Protein AF-A0A848WLY5-F1 (afdb_monomer)

Secondary structure (DSSP, 8-state):
-EEEEEE-TT--EEEEEE---PPP-----B-TTSPBP--------SSSS-HHHHHHHHSSHHHHHHHHHHH-TT--HHHHTT--

Solvent-accessible surface area (backbone atoms only — not comparable to full-atom values): 5833 Å² total; per-residue (Å²): 123,56,73,47,83,45,70,48,98,86,74,51,76,47,77,48,73,53,77,83,89,79,80,82,87,84,84,83,55,64,50,98,84,71,44,78,65,79,90,83,89,77,84,85,65,85,89,79,68,46,72,69,58,44,27,71,72,51,76,31,72,69,46,39,52,52,49,56,55,72,76,33,92,81,63,55,58,86,73,65,61,74,78,121

Structure (mmCIF, N/CA/C/O backbone):
data_AF-A0A848WLY5-F1
#
_entry.id   AF-A0A848WLY5-F1
#
loop_
_atom_site.group_PDB
_atom_site.id
_atom_site.type_symbol
_atom_site.label_atom_id
_atom_site.label_alt_id
_atom_site.label_comp_id
_atom_site.label_asym_id
_atom_site.label_entity_id
_atom_site.label_seq_id
_atom_site.pdbx_PDB_ins_code
_atom_site.Cartn_x
_atom_site.Cartn_y
_atom_site.Cartn_z
_atom_site.occupancy
_atom_site.B_iso_or_equiv
_atom_site.auth_seq_id
_atom_site.auth_comp_id
_atom_site.auth_asym_id
_atom_site.auth_atom_id
_atom_site.pdbx_PDB_model_num
ATOM 1 N N . MET A 1 1 ? 29.320 2.718 -15.994 1.00 68.62 1 MET A N 1
ATOM 2 C CA . MET A 1 1 ? 28.906 1.431 -16.588 1.00 68.62 1 MET A CA 1
ATOM 3 C C . MET A 1 1 ? 30.013 0.974 -17.509 1.00 68.62 1 MET A C 1
ATOM 5 O O . MET A 1 1 ? 30.586 1.814 -18.192 1.00 68.62 1 MET A O 1
ATOM 9 N N . ALA A 1 2 ? 30.381 -0.302 -17.444 1.00 81.62 2 ALA A N 1
ATOM 10 C CA . ALA A 1 2 ? 31.329 -0.883 -18.387 1.00 81.62 2 ALA A CA 1
ATOM 11 C C . ALA A 1 2 ? 30.537 -1.477 -19.554 1.00 81.62 2 ALA A C 1
ATOM 13 O O . ALA A 1 2 ? 29.558 -2.185 -19.324 1.00 81.62 2 ALA A O 1
ATOM 14 N N . GLU A 1 3 ? 30.957 -1.181 -20.778 1.00 89.38 3 GLU A N 1
ATOM 15 C CA . GLU A 1 3 ? 30.371 -1.722 -22.003 1.00 89.38 3 GLU A CA 1
ATOM 16 C C . GLU A 1 3 ? 31.442 -2.502 -22.757 1.00 89.38 3 GLU A C 1
ATOM 18 O O . GLU A 1 3 ? 32.581 -2.047 -22.892 1.00 89.38 3 GLU A O 1
ATOM 23 N N . ILE A 1 4 ? 31.084 -3.697 -23.220 1.00 89.56 4 ILE A N 1
ATOM 24 C CA . ILE A 1 4 ? 31.962 -4.572 -23.990 1.00 89.56 4 ILE A CA 1
ATOM 25 C C . ILE A 1 4 ? 31.274 -4.868 -25.317 1.00 89.56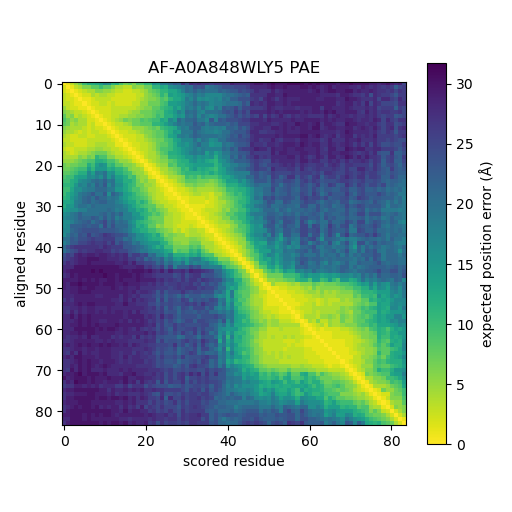 4 ILE A C 1
ATOM 27 O O . ILE A 1 4 ? 30.201 -5.470 -25.350 1.00 89.56 4 ILE A O 1
ATOM 31 N N . ASN A 1 5 ? 31.921 -4.463 -26.406 1.00 91.12 5 ASN A N 1
ATOM 32 C CA . ASN A 1 5 ? 31.509 -4.814 -27.758 1.00 91.12 5 ASN A CA 1
ATOM 33 C C . ASN A 1 5 ? 32.176 -6.136 -28.149 1.00 91.12 5 ASN A C 1
ATOM 35 O O . ASN A 1 5 ? 33.395 -6.279 -28.034 1.00 91.12 5 ASN A O 1
ATOM 39 N N . LEU A 1 6 ? 31.376 -7.098 -28.592 1.00 89.25 6 LEU A N 1
ATOM 40 C CA . LEU A 1 6 ? 31.808 -8.418 -29.029 1.00 89.25 6 LEU A CA 1
ATOM 41 C C . LEU A 1 6 ? 31.410 -8.597 -30.492 1.00 89.25 6 LEU A C 1
ATOM 43 O O . LEU A 1 6 ? 30.240 -8.442 -30.828 1.00 89.25 6 LEU A O 1
ATOM 47 N N . THR A 1 7 ? 32.368 -8.975 -31.331 1.00 89.75 7 THR A N 1
ATOM 48 C CA . THR A 1 7 ? 32.130 -9.340 -32.732 1.00 89.75 7 THR A CA 1
ATOM 49 C C . THR A 1 7 ? 32.684 -10.737 -32.959 1.00 89.75 7 THR A C 1
ATOM 51 O O . THR A 1 7 ? 33.828 -11.012 -32.592 1.00 89.75 7 THR A O 1
ATOM 54 N N . ASP A 1 8 ? 31.881 -11.635 -33.528 1.00 90.06 8 ASP A N 1
ATOM 55 C CA . ASP A 1 8 ? 32.333 -12.991 -33.842 1.00 90.06 8 ASP A CA 1
ATOM 56 C C . ASP A 1 8 ? 32.953 -13.113 -35.246 1.00 90.06 8 ASP A C 1
ATOM 58 O O . ASP A 1 8 ? 32.830 -12.234 -36.097 1.00 90.06 8 ASP A O 1
ATOM 62 N N . GLU A 1 9 ? 33.600 -14.249 -35.517 1.00 87.50 9 GLU A N 1
ATOM 63 C CA . GLU A 1 9 ? 34.228 -14.539 -36.819 1.00 87.50 9 GLU A CA 1
ATOM 64 C C . GLU A 1 9 ? 33.224 -14.609 -37.987 1.00 87.50 9 GLU A C 1
ATOM 66 O O . GLU A 1 9 ? 33.618 -14.576 -39.151 1.00 87.50 9 GLU A O 1
ATOM 71 N N . LYS A 1 10 ? 31.921 -14.706 -37.692 1.00 89.62 10 LYS A N 1
ATOM 72 C CA . LYS A 1 10 ? 30.827 -14.687 -38.672 1.00 89.62 10 LYS A CA 1
A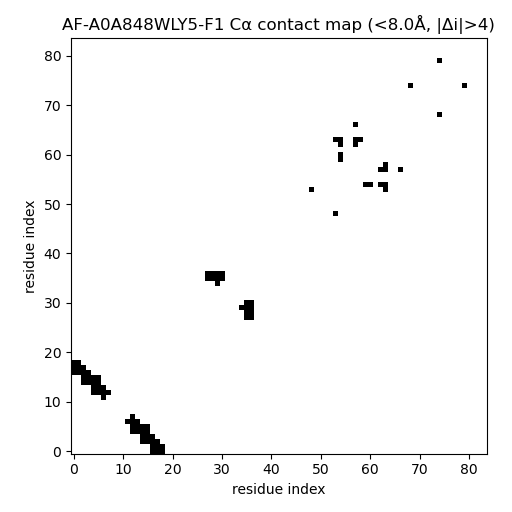TOM 73 C C . LYS A 1 10 ? 30.240 -13.281 -38.859 1.00 89.62 10 LYS A C 1
ATOM 75 O O . LYS A 1 10 ? 29.245 -13.148 -39.571 1.00 89.62 10 LYS A O 1
ATOM 80 N N . GLY A 1 11 ? 30.842 -12.255 -38.251 1.00 86.00 11 GLY A N 1
ATOM 81 C CA . GLY A 1 11 ? 30.436 -10.855 -38.365 1.00 86.00 11 GLY A CA 1
ATOM 82 C C . GLY A 1 11 ? 29.172 -10.502 -37.582 1.00 86.00 11 GLY A C 1
ATOM 83 O O . GLY A 1 11 ? 28.452 -9.590 -37.977 1.00 86.00 11 GLY A O 1
ATOM 84 N N . ARG A 1 12 ? 28.848 -11.245 -36.520 1.00 87.94 12 ARG A N 1
ATOM 85 C CA . ARG A 1 12 ? 27.721 -10.937 -35.632 1.00 87.94 12 ARG A CA 1
ATOM 86 C C . ARG A 1 12 ? 28.201 -10.081 -34.472 1.00 87.94 12 ARG A C 1
ATOM 88 O O . ARG A 1 12 ? 29.130 -10.480 -33.770 1.00 87.94 12 ARG A O 1
ATOM 95 N N . ASP A 1 13 ? 27.509 -8.972 -34.248 1.00 90.81 13 ASP A N 1
ATOM 96 C CA . ASP A 1 13 ? 27.822 -8.023 -33.185 1.00 90.81 13 ASP A CA 1
ATOM 97 C C . ASP A 1 13 ? 26.884 -8.186 -31.986 1.00 90.81 13 ASP A C 1
ATOM 99 O O . ASP A 1 13 ? 25.677 -8.401 -32.131 1.00 90.81 13 ASP A O 1
ATOM 103 N N . ALA A 1 14 ? 27.445 -8.052 -30.789 1.00 88.19 14 ALA A N 1
ATOM 104 C CA . ALA A 1 14 ? 26.718 -7.985 -29.534 1.00 88.19 14 ALA A CA 1
ATOM 105 C C . ALA A 1 14 ? 27.349 -6.935 -28.616 1.00 88.19 14 ALA A C 1
ATOM 107 O O . ALA A 1 14 ? 28.570 -6.802 -28.545 1.00 88.19 14 ALA A O 1
ATOM 108 N N . VAL A 1 15 ? 26.508 -6.218 -27.875 1.00 89.25 15 VAL A N 1
ATOM 109 C CA . VAL A 1 15 ? 26.945 -5.258 -26.856 1.00 89.25 15 VAL A CA 1
ATOM 110 C C . VAL A 1 15 ? 26.514 -5.784 -25.498 1.00 89.25 15 VAL A C 1
ATOM 112 O O . VAL A 1 15 ? 25.335 -6.065 -25.282 1.00 89.25 15 VAL A O 1
ATOM 115 N N . VAL A 1 16 ? 27.471 -5.931 -24.587 1.00 86.25 16 VAL A N 1
ATOM 116 C CA . VAL A 1 16 ? 27.221 -6.330 -23.201 1.00 86.25 16 VAL A CA 1
ATOM 117 C C . VAL A 1 16 ? 27.437 -5.118 -22.309 1.00 86.25 16 VAL A C 1
ATOM 119 O O . VAL A 1 16 ? 28.556 -4.616 -22.200 1.00 86.25 16 VAL A O 1
ATOM 122 N N . ALA A 1 17 ? 26.371 -4.660 -21.658 1.00 89.19 17 ALA A N 1
ATOM 123 C CA . ALA A 1 17 ? 26.427 -3.604 -20.657 1.00 89.19 17 ALA A CA 1
ATOM 124 C C . ALA A 1 17 ? 26.429 -4.217 -19.251 1.00 89.19 17 ALA A C 1
ATOM 126 O O . ALA A 1 17 ? 25.587 -5.053 -18.923 1.00 89.19 17 ALA A O 1
ATOM 127 N N . ALA A 1 18 ? 27.378 -3.801 -18.414 1.00 84.69 18 ALA A N 1
ATOM 128 C CA . ALA A 1 18 ? 27.401 -4.159 -17.004 1.00 84.69 18 ALA A CA 1
ATOM 129 C C . ALA A 1 18 ? 26.593 -3.139 -16.191 1.00 84.69 18 ALA A C 1
ATOM 131 O O . ALA A 1 18 ? 26.940 -1.952 -16.143 1.00 84.69 18 ALA A O 1
ATOM 132 N N . GLU A 1 19 ? 25.555 -3.622 -15.513 1.00 82.94 19 GLU A N 1
ATOM 133 C CA . GLU A 1 19 ? 24.727 -2.854 -14.586 1.00 82.94 19 GLU A CA 1
ATOM 134 C C . GLU A 1 19 ? 24.919 -3.372 -13.155 1.00 82.94 19 GLU A C 1
ATOM 136 O O . GLU A 1 19 ? 25.060 -4.573 -12.919 1.00 82.94 19 GLU A O 1
ATOM 141 N N . SER A 1 20 ? 24.970 -2.463 -12.182 1.00 80.75 20 SER A N 1
ATOM 142 C CA . SER A 1 20 ? 25.031 -2.829 -10.768 1.00 80.75 20 SER A CA 1
ATOM 143 C C . SER A 1 20 ? 23.623 -3.083 -10.240 1.00 80.75 20 SER A C 1
ATOM 145 O O . SER A 1 20 ? 22.822 -2.151 -10.158 1.00 80.75 20 SER A O 1
ATOM 147 N N . ALA A 1 21 ? 23.333 -4.315 -9.825 1.00 79.06 21 ALA A N 1
ATOM 148 C CA . ALA A 1 21 ? 22.091 -4.618 -9.126 1.00 79.06 21 ALA A CA 1
ATOM 149 C C . ALA A 1 21 ? 22.099 -3.933 -7.751 1.00 79.06 21 ALA A C 1
ATOM 151 O O . ALA A 1 21 ? 22.929 -4.247 -6.897 1.00 79.06 21 ALA A O 1
ATOM 152 N N . THR A 1 22 ? 21.184 -2.987 -7.545 1.00 78.81 22 THR A N 1
ATOM 153 C CA . THR A 1 22 ? 20.930 -2.398 -6.225 1.00 78.81 22 THR A CA 1
ATOM 154 C C . THR A 1 22 ? 19.649 -3.005 -5.677 1.00 78.81 22 THR A C 1
ATOM 156 O O . THR A 1 22 ? 18.612 -2.943 -6.331 1.00 78.81 22 THR A O 1
ATOM 159 N N . PHE A 1 23 ? 19.712 -3.586 -4.483 1.00 82.00 23 PHE A N 1
ATOM 160 C CA . PHE A 1 23 ? 18.521 -4.048 -3.776 1.00 82.00 23 PHE A CA 1
ATOM 161 C C . PHE A 1 23 ? 18.035 -2.933 -2.855 1.00 82.00 23 PHE A C 1
ATOM 163 O O . PHE A 1 23 ? 18.827 -2.352 -2.111 1.00 82.00 23 PHE A O 1
ATOM 170 N N . ALA A 1 24 ? 16.742 -2.624 -2.910 1.00 80.62 24 ALA A N 1
ATOM 171 C CA . ALA A 1 24 ? 16.137 -1.720 -1.946 1.00 80.62 24 ALA A CA 1
ATOM 172 C C . ALA A 1 24 ? 16.030 -2.436 -0.593 1.00 80.62 24 ALA A C 1
ATOM 174 O O . ALA A 1 24 ? 15.483 -3.535 -0.506 1.00 80.62 24 ALA A O 1
ATOM 175 N N . THR A 1 25 ? 16.553 -1.818 0.463 1.00 81.62 25 THR A N 1
ATOM 176 C CA . THR A 1 25 ? 16.311 -2.287 1.829 1.00 81.62 25 THR A CA 1
ATOM 177 C C . THR A 1 25 ? 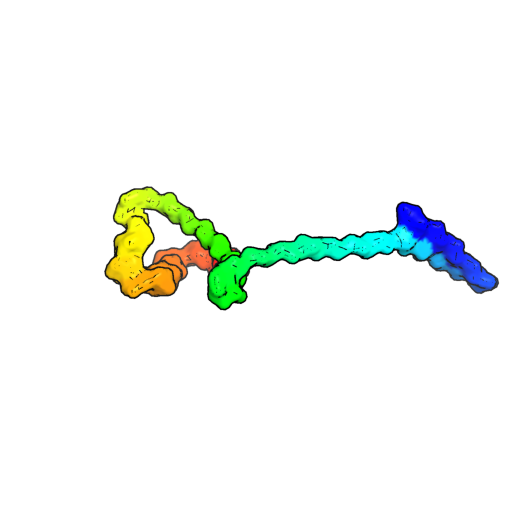14.906 -1.864 2.238 1.00 81.62 25 THR A C 1
ATOM 179 O O . THR A 1 25 ? 14.646 -0.677 2.428 1.00 81.62 25 THR A O 1
ATOM 182 N N . GLU A 1 26 ? 13.995 -2.825 2.370 1.00 80.94 26 GLU A N 1
ATOM 183 C CA . GLU A 1 26 ? 12.665 -2.583 2.927 1.00 80.94 26 GLU A CA 1
ATOM 184 C C . GLU A 1 26 ? 12.702 -2.667 4.456 1.00 80.94 26 GLU A C 1
ATOM 186 O O . GLU A 1 26 ? 13.270 -3.597 5.030 1.00 80.94 26 GLU A O 1
ATOM 191 N N . TYR A 1 27 ? 12.066 -1.703 5.121 1.00 84.12 27 TYR A N 1
ATOM 192 C CA . TYR A 1 27 ? 11.905 -1.684 6.573 1.00 84.12 27 TYR A CA 1
ATOM 193 C C . TYR A 1 27 ? 10.439 -1.929 6.925 1.00 84.12 27 TYR A C 1
ATOM 195 O O . TYR A 1 27 ? 9.545 -1.349 6.307 1.00 84.12 27 TYR A O 1
ATOM 203 N N . ARG A 1 28 ? 10.189 -2.767 7.936 1.00 83.88 28 ARG A N 1
ATOM 204 C CA . ARG A 1 28 ? 8.853 -3.014 8.494 1.00 83.88 28 ARG A CA 1
ATOM 205 C C . ARG A 1 28 ? 8.842 -2.646 9.969 1.00 83.88 28 ARG A C 1
ATOM 207 O O . ARG A 1 28 ? 9.807 -2.914 10.679 1.00 83.88 28 ARG A O 1
ATOM 214 N N . TRP A 1 29 ? 7.744 -2.047 10.407 1.00 83.44 29 TRP A N 1
ATOM 215 C CA . TRP A 1 29 ? 7.495 -1.735 11.809 1.00 83.44 29 TRP A CA 1
ATOM 216 C C . TRP A 1 29 ? 6.638 -2.847 12.405 1.00 83.44 29 TRP A C 1
ATOM 218 O O . TRP A 1 29 ? 5.663 -3.263 11.777 1.00 83.44 29 TRP A O 1
ATOM 228 N N . ILE A 1 30 ? 7.027 -3.336 13.579 1.00 92.31 30 ILE A N 1
ATOM 229 C CA . ILE A 1 30 ? 6.332 -4.405 14.301 1.00 92.31 30 ILE A CA 1
ATOM 230 C C . ILE A 1 30 ? 5.895 -3.910 15.679 1.00 92.31 30 ILE A C 1
ATOM 232 O O . ILE A 1 30 ? 6.575 -3.064 16.264 1.00 92.31 30 ILE A O 1
ATOM 236 N N . ASP A 1 31 ? 4.767 -4.414 16.167 1.00 88.56 31 ASP A N 1
ATOM 237 C CA . ASP A 1 31 ? 4.291 -4.168 17.529 1.00 88.56 31 ASP A CA 1
ATOM 238 C C . ASP A 1 31 ? 4.857 -5.189 18.535 1.00 88.56 31 ASP A C 1
ATOM 240 O O . ASP A 1 31 ? 5.690 -6.039 18.206 1.00 88.56 31 ASP A O 1
ATOM 244 N N . GLU A 1 32 ? 4.421 -5.083 19.792 1.00 92.00 32 GLU A N 1
ATOM 245 C CA . GLU A 1 32 ? 4.837 -5.975 20.882 1.00 92.00 32 GLU A CA 1
ATOM 246 C C . GLU A 1 32 ? 4.381 -7.433 20.673 1.00 92.00 32 GLU A C 1
ATOM 248 O O . GLU A 1 32 ? 4.979 -8.353 21.236 1.00 92.00 32 GLU A O 1
ATOM 253 N N . GLU A 1 33 ? 3.380 -7.662 19.818 1.00 91.44 33 GLU A N 1
ATOM 254 C CA . GLU A 1 33 ? 2.839 -8.978 19.464 1.00 91.44 33 GLU A CA 1
ATOM 255 C C . GLU A 1 33 ? 3.462 -9.551 18.176 1.00 91.44 33 GLU A C 1
ATOM 257 O O . GLU A 1 33 ? 3.060 -10.616 17.704 1.00 91.44 33 GLU A O 1
ATOM 262 N N . GLN A 1 34 ? 4.495 -8.891 17.636 1.00 86.44 34 GLN A N 1
ATOM 263 C CA . GLN A 1 34 ? 5.176 -9.234 16.380 1.00 86.44 34 GLN A CA 1
ATOM 264 C C . GLN A 1 34 ? 4.289 -9.118 15.130 1.00 86.44 34 GLN A C 1
ATOM 266 O O . GLN A 1 34 ? 4.596 -9.719 14.095 1.00 86.44 34 GLN A O 1
ATOM 271 N N . GLN A 1 35 ? 3.218 -8.328 15.185 1.00 87.50 35 GLN A N 1
ATOM 272 C CA . GLN A 1 35 ? 2.385 -8.028 14.026 1.00 87.50 35 GLN A CA 1
ATOM 273 C C . GLN A 1 35 ? 2.881 -6.772 13.306 1.00 87.50 35 GLN A C 1
ATOM 275 O O . GLN A 1 35 ? 3.506 -5.889 13.893 1.00 87.50 35 GLN A O 1
ATOM 280 N N . GLN A 1 36 ? 2.641 -6.702 11.994 1.00 88.12 36 GLN A N 1
ATOM 281 C CA . GLN A 1 36 ? 3.022 -5.542 11.193 1.00 88.12 36 GLN A CA 1
ATOM 282 C C . GLN A 1 36 ? 2.129 -4.348 11.539 1.00 88.12 36 GLN A C 1
ATOM 284 O O . GLN A 1 36 ? 0.912 -4.405 11.384 1.00 88.12 36 GLN A O 1
ATOM 289 N N . VAL A 1 37 ? 2.751 -3.232 11.914 1.00 85.69 37 VAL A N 1
ATOM 290 C CA . VAL A 1 37 ? 2.031 -1.992 12.210 1.00 85.69 37 VAL A CA 1
ATOM 291 C C . VAL A 1 37 ? 1.615 -1.311 10.906 1.00 85.69 37 VAL A C 1
ATOM 293 O O . VAL A 1 37 ? 2.444 -1.070 10.022 1.00 85.69 37 VAL A O 1
ATOM 296 N N . GLY A 1 38 ? 0.329 -0.975 10.795 1.00 79.94 38 GLY A N 1
ATOM 297 C CA . GLY A 1 38 ? -0.245 -0.207 9.690 1.00 79.94 38 GLY A CA 1
ATOM 298 C C . GLY A 1 38 ? -0.781 1.148 10.155 1.00 79.94 38 GLY A C 1
ATOM 299 O O . GLY A 1 38 ? -1.372 1.257 11.226 1.00 79.94 38 GLY A O 1
ATOM 300 N N . THR A 1 39 ? -0.610 2.190 9.340 1.00 76.12 39 THR A N 1
ATOM 301 C CA . THR A 1 39 ? -1.179 3.520 9.610 1.00 76.12 39 THR A CA 1
ATOM 302 C C . THR A 1 39 ? -2.426 3.727 8.761 1.00 76.12 39 THR A C 1
ATOM 304 O O . THR A 1 39 ? -2.331 3.792 7.536 1.00 76.12 39 THR A O 1
ATOM 307 N N . ARG A 1 40 ? -3.589 3.902 9.397 1.00 71.12 40 ARG A N 1
ATOM 308 C CA . ARG A 1 40 ? -4.841 4.276 8.721 1.00 71.12 40 ARG A CA 1
ATOM 309 C C . ARG A 1 40 ? -5.063 5.783 8.848 1.00 71.12 40 ARG A C 1
ATOM 311 O O . ARG A 1 40 ? -5.050 6.327 9.949 1.00 71.12 40 ARG A O 1
ATOM 318 N N . LYS A 1 41 ? -5.237 6.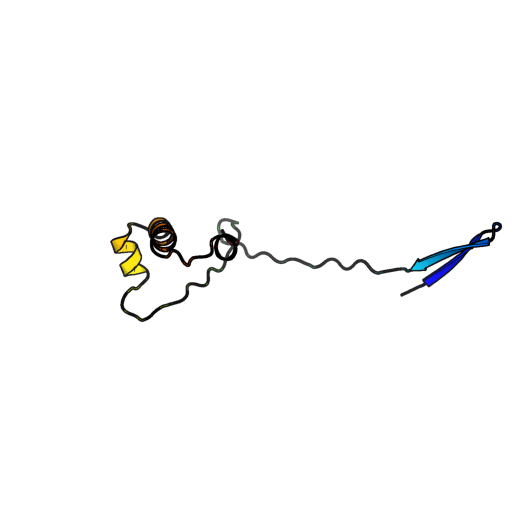480 7.722 1.00 71.38 41 LYS A N 1
ATOM 319 C CA . LYS A 1 41 ? -5.597 7.907 7.710 1.00 71.38 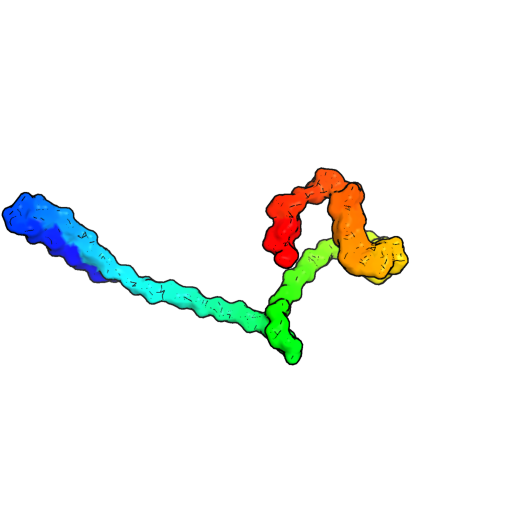41 LYS A CA 1
ATOM 320 C C . LYS A 1 41 ? -7.114 8.022 7.641 1.00 71.38 41 LYS A C 1
ATOM 322 O O . LYS A 1 41 ? -7.690 7.744 6.598 1.00 71.38 41 LYS A O 1
ATOM 327 N N . ILE A 1 42 ? -7.737 8.441 8.736 1.00 63.22 42 ILE A N 1
ATOM 328 C CA . ILE A 1 42 ? -9.177 8.712 8.784 1.00 63.22 42 ILE A CA 1
ATOM 329 C C . ILE A 1 42 ? -9.382 10.209 8.548 1.00 63.22 42 ILE A C 1
ATOM 331 O O . ILE A 1 42 ? -8.755 11.046 9.204 1.00 63.22 42 ILE A O 1
ATOM 335 N N . LEU A 1 43 ? -10.226 10.555 7.578 1.00 60.53 43 LEU A N 1
ATOM 336 C CA . LEU A 1 43 ? -10.524 11.941 7.239 1.00 60.53 43 LEU A CA 1
ATOM 337 C C . LEU A 1 43 ? -11.604 12.455 8.198 1.00 60.53 43 LEU A C 1
ATOM 339 O O . LEU A 1 43 ? -12.756 12.038 8.140 1.00 60.53 43 LEU A O 1
ATOM 343 N N . ARG A 1 44 ? -11.217 13.332 9.127 1.00 49.94 44 ARG A N 1
ATOM 344 C CA . ARG A 1 44 ? -12.133 13.886 10.132 1.00 49.94 44 ARG A CA 1
ATOM 345 C C . ARG A 1 44 ? -13.059 14.912 9.466 1.00 49.94 44 ARG A C 1
ATOM 347 O O . ARG A 1 44 ? -12.631 16.032 9.190 1.00 49.94 44 ARG A O 1
ATOM 354 N N . ALA A 1 45 ? -14.303 14.528 9.186 1.00 55.84 45 ALA A N 1
ATOM 355 C CA . ALA A 1 45 ? -15.351 15.448 8.745 1.00 55.84 45 ALA A CA 1
ATOM 356 C C . ALA A 1 45 ? -15.889 16.290 9.924 1.00 55.84 45 ALA A C 1
ATOM 358 O O . ALA A 1 45 ? -15.565 16.050 11.088 1.00 55.84 45 ALA A O 1
ATOM 359 N N . THR A 1 46 ? -16.663 17.334 9.621 1.00 51.88 46 THR A N 1
ATOM 360 C CA . THR A 1 46 ? -17.171 18.351 10.559 1.00 51.88 46 THR A CA 1
ATOM 361 C C . THR A 1 46 ? -17.832 17.762 11.814 1.00 51.88 46 THR A C 1
ATOM 363 O O . THR A 1 46 ? -18.960 17.301 11.744 1.00 51.88 46 THR A O 1
ATOM 366 N N . MET A 1 47 ? -17.091 17.822 12.933 1.00 52.12 47 MET A N 1
ATOM 367 C CA . MET A 1 47 ? -17.374 17.829 14.393 1.00 52.12 47 MET A CA 1
ATOM 368 C C . MET A 1 47 ? -18.683 17.294 15.022 1.00 52.12 47 MET A C 1
ATOM 370 O O . MET A 1 47 ? -18.769 17.324 16.248 1.00 52.12 47 MET A O 1
ATOM 374 N N . THR A 1 48 ? -19.687 16.816 14.293 1.00 55.19 48 THR A N 1
ATOM 375 C CA . THR A 1 48 ? -20.947 16.323 14.886 1.00 55.19 48 THR A CA 1
ATOM 376 C C . THR A 1 48 ? -20.974 14.804 15.035 1.00 55.19 48 THR A C 1
ATOM 378 O O . THR A 1 48 ? -21.652 14.292 15.916 1.00 55.19 48 THR A O 1
ATOM 381 N N . GLU A 1 49 ? -20.187 14.092 14.233 1.00 61.19 49 GLU A N 1
ATOM 382 C CA . GLU A 1 49 ? -20.117 12.632 14.223 1.00 61.19 49 GLU A CA 1
ATOM 383 C C . GLU A 1 49 ? -18.663 12.230 14.519 1.00 61.19 49 GLU A C 1
ATOM 385 O O . GLU A 1 49 ? -17.819 12.180 13.623 1.00 61.19 49 GLU A O 1
ATOM 390 N N . SER A 1 50 ? -18.327 12.071 15.805 1.00 66.50 50 SER A N 1
ATOM 391 C CA . SER A 1 50 ? -17.047 11.477 16.209 1.00 66.50 50 SER A CA 1
ATOM 392 C C . SER A 1 50 ? -17.036 9.981 15.899 1.00 66.50 50 SER A C 1
ATOM 394 O O . SER A 1 50 ? -18.080 9.348 15.774 1.00 66.50 50 SER A O 1
ATOM 396 N N . ASP A 1 51 ? -15.840 9.410 15.819 1.00 64.44 51 ASP A N 1
ATOM 397 C CA . ASP A 1 51 ? -15.610 7.966 15.824 1.00 64.44 51 ASP A CA 1
ATOM 398 C C . ASP A 1 51 ? -16.367 7.270 16.961 1.00 64.44 51 ASP A C 1
ATOM 400 O O . ASP A 1 51 ? -17.074 6.300 16.714 1.00 64.44 51 ASP A O 1
ATOM 404 N N . GLU A 1 52 ? -16.319 7.816 18.176 1.00 73.75 52 GLU A N 1
ATOM 405 C CA . GLU A 1 52 ? -17.091 7.298 19.315 1.00 73.75 52 GLU A CA 1
ATOM 406 C C . GLU A 1 52 ? -18.608 7.289 19.049 1.00 73.75 52 GLU A C 1
ATOM 408 O O . GLU A 1 52 ? -19.276 6.292 19.318 1.00 73.75 52 GLU A O 1
ATOM 413 N N . ALA A 1 53 ? -19.152 8.365 18.468 1.00 72.69 53 ALA A N 1
ATOM 414 C CA . ALA A 1 53 ? -20.579 8.473 18.162 1.00 72.69 53 ALA A CA 1
ATOM 415 C C . ALA A 1 53 ? -21.012 7.530 17.026 1.00 72.69 53 ALA A C 1
ATOM 417 O O . ALA A 1 53 ? -22.137 7.031 17.026 1.00 72.69 53 ALA A O 1
ATOM 418 N N . LEU A 1 54 ? -20.125 7.275 16.061 1.00 72.38 54 LEU A N 1
ATOM 419 C CA . LEU A 1 54 ? -20.368 6.338 14.965 1.00 72.38 54 LEU A CA 1
ATOM 420 C C . LEU A 1 54 ? -20.305 4.886 15.450 1.00 72.38 54 LEU A C 1
ATOM 422 O O . LEU A 1 54 ? -21.177 4.092 15.105 1.00 72.38 54 LEU A O 1
ATOM 426 N N . ILE A 1 55 ? -19.336 4.560 16.309 1.00 80.38 55 ILE A N 1
ATOM 427 C CA . ILE A 1 55 ? -19.213 3.236 16.931 1.00 80.38 55 ILE A CA 1
ATOM 428 C C . ILE A 1 55 ? -20.432 2.940 17.811 1.00 80.38 55 ILE A C 1
ATOM 430 O O . ILE A 1 55 ? -20.975 1.842 17.737 1.00 80.38 55 ILE A O 1
ATOM 434 N N . GLU A 1 56 ? -20.912 3.907 18.602 1.00 78.75 56 GLU A N 1
ATOM 435 C CA . GLU A 1 56 ? -22.113 3.727 19.433 1.00 78.75 56 GLU A CA 1
ATOM 436 C C . GLU A 1 56 ? -23.371 3.446 18.590 1.00 78.75 56 GLU A C 1
ATOM 438 O O . GLU A 1 56 ? -24.227 2.659 18.994 1.00 78.75 56 GLU A O 1
ATOM 443 N N . LYS A 1 57 ? -23.476 4.048 17.399 1.00 76.56 57 LYS A N 1
ATOM 444 C CA . LYS A 1 57 ? -24.611 3.848 16.485 1.00 76.56 57 LYS A CA 1
ATOM 445 C C . LYS A 1 57 ? -24.546 2.529 15.711 1.00 76.56 57 LYS A C 1
ATOM 447 O O . LYS A 1 57 ? -25.596 1.941 15.462 1.00 76.56 57 LYS A O 1
ATOM 452 N N . ALA A 1 58 ? -23.353 2.088 15.313 1.00 78.94 58 ALA A N 1
ATOM 453 C CA . ALA A 1 58 ? -23.164 0.922 14.445 1.00 78.94 58 ALA A CA 1
ATOM 454 C C . ALA A 1 58 ? -22.840 -0.378 15.203 1.00 78.94 58 ALA A C 1
ATOM 456 O O . ALA A 1 58 ? -23.069 -1.462 14.679 1.00 78.94 58 ALA A O 1
ATOM 457 N N . GLY A 1 59 ? -22.338 -0.286 16.439 1.00 81.81 59 GLY A N 1
ATOM 458 C CA . GLY A 1 59 ? -21.974 -1.436 17.276 1.00 81.81 59 GLY A CA 1
ATOM 459 C C . GLY A 1 59 ? -20.490 -1.818 17.245 1.00 81.81 59 GLY A C 1
ATOM 460 O O . GLY A 1 59 ? -20.065 -2.611 18.084 1.00 81.81 59 GLY A O 1
ATOM 461 N N . GLY A 1 60 ? -19.694 -1.217 16.358 1.00 81.44 60 GLY A N 1
ATOM 462 C CA . GLY A 1 60 ? -18.261 -1.478 16.225 1.00 81.44 60 GLY A CA 1
ATOM 463 C C . G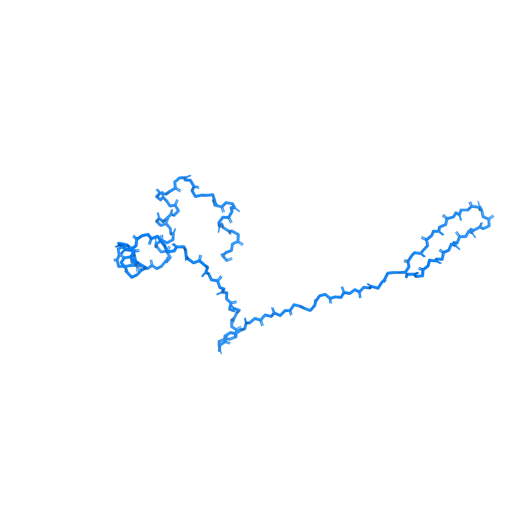LY A 1 60 ? -17.649 -0.773 15.012 1.00 81.44 60 GLY A C 1
ATOM 464 O O . GLY A 1 60 ? -18.351 -0.161 14.212 1.00 81.44 60 GLY A O 1
ATOM 465 N N . LEU A 1 61 ? -16.316 -0.783 14.911 1.00 77.75 61 LEU A N 1
ATOM 466 C CA . LEU A 1 61 ? -15.591 -0.098 13.829 1.00 77.75 61 LEU A CA 1
ATOM 467 C C . LEU A 1 61 ? -15.757 -0.787 12.469 1.00 77.75 61 LEU A C 1
ATOM 469 O O . LEU A 1 61 ? -15.756 -0.099 11.447 1.00 77.75 61 LEU A O 1
ATOM 473 N N . ASP A 1 62 ? -15.895 -2.112 12.458 1.00 80.12 62 ASP A N 1
ATOM 474 C CA . ASP A 1 62 ? -16.068 -2.886 11.228 1.00 80.12 62 ASP A CA 1
ATOM 475 C C . ASP A 1 62 ? -17.465 -2.631 10.638 1.00 80.12 62 ASP A C 1
ATOM 477 O O . ASP A 1 62 ? -17.612 -2.386 9.443 1.00 80.12 62 ASP A O 1
ATOM 481 N N . GLU A 1 63 ? -18.476 -2.535 11.499 1.00 80.69 63 GLU A N 1
ATOM 482 C CA . GLU A 1 63 ? -19.856 -2.213 11.139 1.00 80.69 63 GLU A CA 1
ATOM 483 C C . GLU A 1 63 ? -20.000 -0.761 10.657 1.00 80.69 63 GLU A C 1
ATOM 485 O O . GLU A 1 63 ? -20.766 -0.483 9.734 1.00 80.69 63 GLU A O 1
ATOM 490 N N . VAL A 1 64 ? -19.230 0.181 11.223 1.00 80.25 64 VAL A N 1
ATOM 491 C CA . VAL A 1 64 ? -19.145 1.552 10.682 1.00 80.25 64 VAL A CA 1
ATOM 492 C C . VAL A 1 64 ? -18.578 1.537 9.262 1.00 80.25 64 VAL A C 1
ATOM 494 O O . VAL A 1 64 ? -19.073 2.268 8.404 1.00 80.25 64 VAL A O 1
ATOM 497 N N . ALA A 1 65 ? -17.549 0.728 8.996 1.00 76.56 65 ALA A N 1
ATOM 498 C CA . ALA A 1 65 ? -16.948 0.641 7.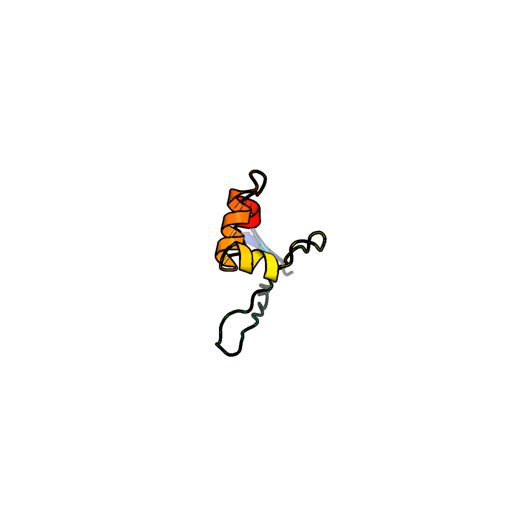669 1.00 76.56 65 ALA A CA 1
ATOM 499 C C . ALA A 1 65 ? -17.923 0.051 6.636 1.00 76.56 65 ALA A C 1
ATOM 501 O O . ALA A 1 65 ? -18.032 0.593 5.537 1.00 76.56 65 ALA A O 1
ATOM 502 N N . GLU A 1 66 ? -18.670 -0.997 6.996 1.00 79.19 66 GLU A N 1
ATOM 503 C CA . GLU A 1 66 ? -19.722 -1.562 6.139 1.00 79.19 66 GLU A CA 1
ATOM 504 C C . GLU A 1 66 ? -20.834 -0.546 5.852 1.00 79.19 66 GLU A C 1
ATOM 506 O O . GLU A 1 66 ? -21.201 -0.353 4.693 1.00 79.19 66 GLU A O 1
ATOM 511 N N . LEU A 1 67 ? -21.308 0.182 6.870 1.00 78.44 67 LEU A N 1
ATOM 512 C CA . LEU A 1 67 ? -22.330 1.220 6.696 1.00 78.44 67 LEU A CA 1
ATOM 513 C C . LEU A 1 67 ? -21.868 2.371 5.797 1.00 78.44 67 LEU 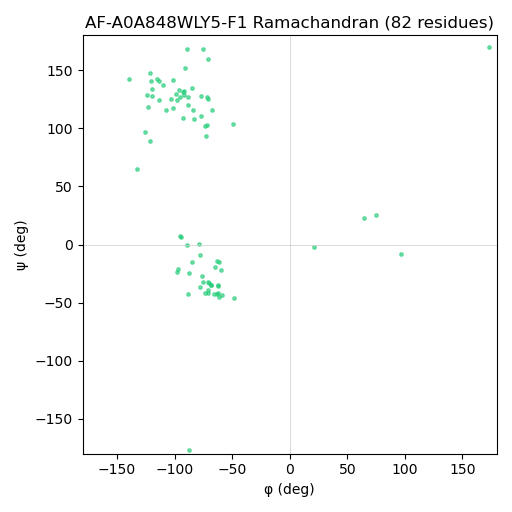A C 1
ATOM 515 O O . LEU A 1 67 ? -22.677 2.917 5.049 1.00 78.44 67 LEU A O 1
ATOM 519 N N . LEU A 1 68 ? -20.589 2.751 5.860 1.00 72.31 68 LEU A N 1
ATOM 520 C CA . LEU A 1 68 ? -20.022 3.782 4.987 1.00 72.31 68 LEU A CA 1
ATOM 521 C C . LEU A 1 68 ? -19.949 3.325 3.528 1.00 72.31 68 LEU A C 1
ATOM 523 O O . LEU A 1 68 ? -20.149 4.142 2.638 1.00 72.31 68 LEU A O 1
ATOM 527 N N . ILE A 1 69 ? -19.687 2.039 3.291 1.00 75.44 69 ILE A N 1
ATOM 528 C CA . ILE A 1 69 ? -19.692 1.451 1.947 1.00 75.44 69 ILE A CA 1
ATOM 529 C C . ILE A 1 69 ? -21.122 1.348 1.402 1.00 75.44 69 ILE A C 1
ATOM 531 O O . ILE A 1 69 ? -21.348 1.628 0.232 1.00 75.44 69 ILE A O 1
ATOM 535 N N . GLU A 1 70 ? -22.087 0.944 2.231 1.00 76.94 70 GLU A N 1
ATOM 536 C CA . GLU A 1 70 ? -23.477 0.749 1.798 1.00 76.94 70 GLU A CA 1
ATOM 537 C C . GLU A 1 70 ? -24.236 2.071 1.603 1.00 76.94 70 GLU A C 1
ATOM 539 O O . GLU A 1 70 ? -25.115 2.161 0.749 1.00 76.94 70 GLU A O 1
ATOM 544 N N . SER A 1 71 ? -23.919 3.101 2.392 1.00 72.69 71 SER A N 1
ATOM 545 C CA . SER A 1 71 ? -24.666 4.368 2.379 1.00 72.69 71 SER A CA 1
ATOM 546 C C . SER A 1 71 ? -24.207 5.355 1.304 1.00 72.69 71 SER A C 1
ATOM 548 O O . SER A 1 71 ? -24.911 6.337 1.060 1.00 72.69 71 SER A O 1
ATOM 550 N N . ASP A 1 72 ? -23.034 5.145 0.707 1.00 67.19 72 ASP A N 1
ATOM 551 C CA . ASP A 1 72 ? -22.429 6.075 -0.244 1.00 67.19 72 ASP A CA 1
ATOM 552 C C . ASP A 1 72 ? -22.096 5.361 -1.563 1.00 67.19 72 ASP A C 1
ATOM 554 O O . ASP A 1 72 ? -21.056 4.719 -1.716 1.00 67.19 72 ASP A O 1
ATOM 558 N N . ASP A 1 73 ? -23.011 5.499 -2.528 1.00 64.19 73 ASP A N 1
ATOM 559 C CA . ASP A 1 73 ? -22.900 4.942 -3.883 1.00 64.19 73 ASP A CA 1
ATOM 560 C C . ASP A 1 73 ? -21.689 5.494 -4.670 1.00 64.19 73 ASP A C 1
ATOM 562 O O . ASP A 1 73 ? -21.307 4.910 -5.687 1.00 64.19 73 ASP A O 1
ATOM 566 N N . ASP A 1 74 ? -21.072 6.598 -4.222 1.00 63.91 74 ASP A N 1
ATOM 567 C CA . ASP A 1 74 ? -19.871 7.183 -4.835 1.00 63.91 74 ASP A CA 1
ATOM 568 C C . ASP A 1 74 ? -18.559 6.608 -4.248 1.00 63.91 74 ASP A C 1
ATOM 570 O O . ASP A 1 74 ? -17.459 6.984 -4.679 1.00 63.91 74 ASP A O 1
ATOM 574 N N . VAL A 1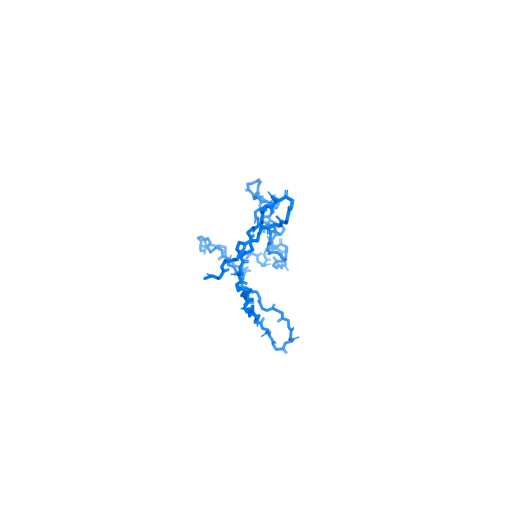 75 ? -18.627 5.677 -3.284 1.00 63.06 75 VAL A N 1
ATOM 575 C CA . VAL A 1 75 ? -17.439 5.002 -2.735 1.00 63.06 75 VAL A CA 1
ATOM 576 C C . VAL A 1 75 ? -16.863 4.028 -3.763 1.00 63.06 75 VAL A C 1
ATOM 578 O O . VAL A 1 75 ? -17.332 2.909 -3.960 1.00 63.06 75 VAL A O 1
ATOM 581 N N . ASP A 1 76 ? -15.769 4.448 -4.399 1.00 62.25 76 ASP A N 1
ATOM 582 C CA . ASP A 1 76 ? -15.008 3.617 -5.331 1.00 62.25 76 ASP A CA 1
ATOM 583 C C . ASP A 1 76 ? -14.217 2.517 -4.595 1.00 62.25 76 ASP A C 1
ATOM 585 O O . ASP A 1 76 ? -13.072 2.692 -4.157 1.00 62.25 76 ASP A O 1
ATOM 589 N N . LEU A 1 77 ? -14.831 1.341 -4.480 1.00 61.66 77 LEU A N 1
ATOM 590 C CA . LEU A 1 77 ? -14.240 0.166 -3.841 1.00 61.66 77 LEU A CA 1
ATOM 591 C C . LEU A 1 77 ? -12.934 -0.316 -4.504 1.00 61.66 77 LEU A C 1
ATOM 593 O O . LEU A 1 77 ? -12.130 -0.963 -3.829 1.00 61.66 77 LEU A O 1
ATOM 597 N N . GLU A 1 78 ? -12.658 0.017 -5.771 1.00 59.50 78 GLU A N 1
ATOM 598 C CA . GLU A 1 78 ? -11.391 -0.340 -6.434 1.00 59.50 78 GLU A CA 1
ATOM 599 C C . GLU A 1 78 ? -10.220 0.548 -5.981 1.00 59.50 78 GLU A C 1
ATOM 601 O O . GLU A 1 78 ? -9.055 0.122 -5.993 1.00 59.50 78 GLU A O 1
ATOM 606 N N . ILE A 1 79 ? -10.517 1.778 -5.549 1.00 54.88 79 ILE A N 1
ATOM 607 C CA . ILE A 1 79 ? -9.540 2.722 -4.995 1.00 54.88 79 ILE A CA 1
ATOM 608 C C . ILE A 1 79 ? -9.392 2.518 -3.483 1.00 54.88 79 ILE A C 1
ATOM 610 O O . ILE A 1 79 ? -8.267 2.503 -2.973 1.00 54.88 79 ILE A O 1
ATOM 614 N N . PHE A 1 80 ? -10.502 2.324 -2.769 1.00 53.25 80 PHE A N 1
ATOM 615 C CA . PHE A 1 80 ? -10.519 2.258 -1.305 1.00 53.25 80 PHE A CA 1
ATOM 616 C C . PHE A 1 80 ? -10.270 0.849 -0.735 1.00 53.25 80 PHE A C 1
ATOM 618 O O . PHE A 1 80 ? -9.723 0.734 0.359 1.00 53.25 80 PHE A O 1
ATOM 625 N N . GLY A 1 81 ? -10.540 -0.225 -1.488 1.00 47.75 81 GLY A N 1
ATOM 626 C CA . GLY A 1 81 ? -10.288 -1.616 -1.073 1.00 47.75 81 GLY A CA 1
ATOM 627 C C . GLY A 1 81 ? -8.831 -2.090 -1.189 1.00 47.75 81 GLY A C 1
ATOM 628 O O . GLY A 1 81 ? -8.527 -3.238 -0.876 1.00 47.75 81 GLY A O 1
ATOM 629 N N . LYS A 1 82 ? -7.903 -1.235 -1.644 1.00 46.62 82 LYS A N 1
ATOM 630 C CA . LYS A 1 82 ? -6.487 -1.603 -1.858 1.00 46.62 82 LYS A CA 1
ATOM 631 C C . LYS A 1 82 ? -5.630 -1.666 -0.592 1.00 46.62 82 LYS A C 1
ATOM 633 O O . LYS A 1 82 ? -4.490 -2.117 -0.672 1.00 46.62 82 LYS A O 1
ATOM 638 N N . TYR A 1 83 ? -6.150 -1.211 0.545 1.00 45.34 83 TYR A N 1
ATOM 639 C CA . TYR A 1 83 ? -5.436 -1.214 1.822 1.00 45.34 83 TYR A CA 1
ATOM 640 C C . TYR A 1 83 ? -6.321 -1.781 2.935 1.00 45.34 83 TYR A C 1
ATOM 642 O O . TYR A 1 83 ? -6.692 -1.072 3.872 1.00 45.34 83 TYR A O 1
ATOM 650 N N . LEU A 1 84 ? -6.648 -3.065 2.808 1.00 37.62 84 LEU A N 1
ATOM 651 C CA . LEU A 1 84 ? -7.068 -3.920 3.916 1.00 37.62 84 LEU A CA 1
ATOM 652 C C . LEU A 1 84 ? -5.959 -4.932 4.203 1.00 37.62 84 LEU A C 1
ATOM 654 O O . LEU A 1 84 ? -5.443 -5.522 3.226 1.00 37.62 84 LEU A O 1
#

Radius of gyration: 26.89 Å; Cα contacts (8 Å, |Δi|>4): 46; chains: 1; bounding box: 59×33×60 Å

Sequence (84 aa):
MAEINLTDEKGRDAVVAAESATFATEYRWIDEEQQQVGTRKILRATMTESDEALIEKAGGLDEVAELLIESDDDVDLEIFGKYL

Mean predicted aligned error: 17.58 Å

pLDDT: mean 75.39, std 13.14, range [37.62, 92.31]

Foldseek 3Di:
DDKDWDADPVGDIDIDDDDDDDDDDDDFDADPVRDTDDDDDDDDDPDPCDPVNLCVVQVHDVSSVVCVVVVDPPPDCVVVVPPD

Nearest PDB structures (foldseek):
  7kif-assembly1_J  TM=2.033E-01  e=1.306E+00  Mycobacterium tuberculosis
  8any-assembly1_V  TM=2.213E-01  e=8.603E+00  Homo sapiens